Protein AF-A0A3E0KAM3-F1 (afdb_monomer)

Secondary structure (DSSP, 8-state):
---------------EEETTEEEEEGGG-TTSEEEEE-HHHHHHHHHH-

Sequence (49 aa):
MPWNDEAGFEILAAVDILGGRCVRLHQGDYGRPTDYGDPLERARAWAEE

Foldseek 3Di:
DCPPPPDDDDDDDDFDDDPQFGWDADVPDPVRIDTPGGSVVVVVVVVVD

Mean predicted aligned error: 5.78 Å

Nearest PDB structures (foldseek):
  4w9t-assembly1_A  TM=9.749E-01  e=2.903E-02  Streptomyces sp. Mg1
  4u28-assembly1_A  TM=9.690E-01  e=3.107E-02  Streptomyces sviceus ATCC 29083
  2vep-assembly1_A  TM=9.796E-01  e=3.561E-02  Streptomyces coelicolor
  4x9s-assembly1_A  TM=9.696E-01  e=4.367E-02  Streptomyces sp. Mg1
  3zs4-assembly1_A  TM=9.094E-01  e=2.533E-02  Mycobacterium tuberculosis H37Rv

Structure (mmCIF, N/CA/C/O backbone):
data_AF-A0A3E0KAM3-F1
#
_entry.id   AF-A0A3E0KAM3-F1
#
loop_
_atom_site.group_PDB
_atom_site.id
_atom_site.type_symbol
_atom_site.label_atom_id
_atom_site.label_alt_id
_atom_site.label_comp_id
_atom_site.label_asym_id
_atom_site.label_entity_id
_atom_site.label_seq_id
_atom_site.pdbx_PDB_ins_code
_atom_site.Cartn_x
_atom_site.Cartn_y
_atom_site.Cartn_z
_atom_site.occupancy
_atom_site.B_iso_or_equiv
_atom_site.auth_seq_id
_atom_site.auth_comp_id
_atom_site.auth_asym_id
_atom_site.auth_atom_id
_atom_site.pdbx_PDB_model_num
ATOM 1 N N . MET A 1 1 ? -4.465 -2.853 -27.212 1.00 50.22 1 MET A N 1
ATOM 2 C CA . MET A 1 1 ? -3.405 -2.445 -26.272 1.00 50.22 1 MET A CA 1
ATOM 3 C C . MET A 1 1 ? -2.248 -3.400 -26.482 1.00 50.22 1 MET A C 1
ATOM 5 O O . MET A 1 1 ? -2.432 -4.571 -26.169 1.00 50.22 1 MET A O 1
ATOM 9 N N . PRO A 1 2 ? -1.148 -2.980 -27.122 1.00 47.16 2 PRO A N 1
ATOM 10 C CA . PRO A 1 2 ? -0.008 -3.851 -27.327 1.00 47.16 2 PRO A CA 1
ATOM 11 C C . PRO A 1 2 ? 0.843 -3.766 -26.062 1.00 47.16 2 PRO A C 1
ATOM 13 O O . PRO A 1 2 ? 1.647 -2.851 -25.913 1.00 47.16 2 PRO A O 1
ATOM 16 N N . TRP A 1 3 ? 0.611 -4.666 -25.111 1.00 66.56 3 TRP A N 1
ATOM 17 C CA . TRP A 1 3 ? 1.651 -4.943 -24.128 1.00 66.56 3 TRP A CA 1
ATOM 18 C C . TRP A 1 3 ? 2.756 -5.638 -24.927 1.00 66.56 3 TRP A C 1
ATOM 20 O O . TRP A 1 3 ? 2.507 -6.651 -25.575 1.00 66.56 3 TRP A O 1
ATOM 30 N N . ASN A 1 4 ? 3.903 -4.978 -25.056 1.00 61.00 4 ASN A N 1
ATOM 31 C CA . ASN A 1 4 ? 4.998 -5.450 -25.890 1.00 61.00 4 ASN A CA 1
ATOM 32 C C . ASN A 1 4 ? 5.609 -6.683 -25.198 1.00 61.00 4 ASN A C 1
ATOM 34 O O . ASN A 1 4 ? 6.267 -6.537 -24.174 1.00 61.00 4 ASN A O 1
ATOM 38 N N . ASP A 1 5 ? 5.360 -7.880 -25.736 1.00 66.94 5 ASP A N 1
ATOM 39 C CA . ASP A 1 5 ? 5.779 -9.190 -25.199 1.00 66.94 5 ASP A CA 1
ATOM 40 C C . ASP A 1 5 ? 7.292 -9.482 -25.364 1.00 66.94 5 ASP A C 1
ATOM 42 O O . ASP A 1 5 ? 7.712 -10.622 -25.571 1.00 66.94 5 ASP A O 1
ATOM 46 N N . GLU A 1 6 ? 8.157 -8.475 -25.250 1.00 66.75 6 GLU A N 1
ATOM 47 C CA . GLU A 1 6 ? 9.585 -8.716 -25.020 1.00 66.75 6 GLU A CA 1
ATOM 48 C C . GLU A 1 6 ? 9.791 -8.836 -23.510 1.00 66.75 6 GLU A C 1
ATOM 50 O O . GLU A 1 6 ? 10.109 -7.862 -22.834 1.00 66.75 6 GLU A O 1
ATOM 55 N N . ALA A 1 7 ? 9.510 -10.029 -22.974 1.00 70.00 7 ALA A N 1
ATOM 56 C CA . ALA A 1 7 ? 9.466 -10.322 -21.542 1.00 70.00 7 ALA A CA 1
ATOM 57 C C . ALA A 1 7 ? 10.837 -10.153 -20.855 1.00 70.00 7 ALA A C 1
ATOM 59 O O . ALA A 1 7 ? 11.560 -11.114 -20.587 1.00 70.00 7 ALA A O 1
ATOM 60 N N . GLY A 1 8 ? 11.190 -8.902 -20.573 1.00 78.19 8 GLY A N 1
ATOM 61 C CA . GLY A 1 8 ? 12.169 -8.520 -19.569 1.00 78.19 8 GLY A CA 1
ATOM 62 C C . GLY A 1 8 ? 11.588 -8.642 -18.159 1.00 78.19 8 GLY A C 1
ATOM 63 O O . GLY A 1 8 ? 10.390 -8.842 -17.964 1.00 78.19 8 GLY A O 1
ATOM 64 N N . PHE A 1 9 ? 12.449 -8.535 -17.150 1.00 88.38 9 PHE A N 1
ATOM 65 C CA . PHE A 1 9 ? 12.005 -8.456 -15.761 1.00 88.38 9 PHE A CA 1
ATO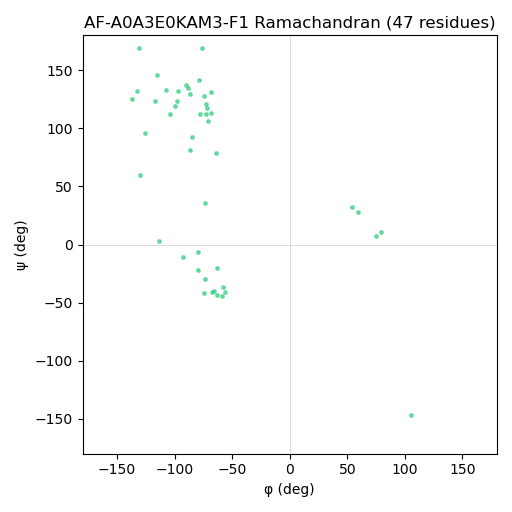M 66 C C . PHE A 1 9 ? 11.358 -7.087 -15.502 1.00 88.38 9 PHE A C 1
ATOM 68 O O . PHE A 1 9 ? 12.031 -6.063 -15.606 1.00 88.38 9 PHE A O 1
ATOM 75 N N . GLU A 1 10 ? 10.069 -7.079 -15.160 1.00 87.44 10 GLU A N 1
ATOM 76 C CA . GLU A 1 10 ? 9.298 -5.873 -14.845 1.00 87.44 10 GLU A CA 1
ATOM 77 C C . GLU A 1 10 ? 9.014 -5.792 -13.338 1.00 87.44 10 GLU A C 1
ATOM 79 O O . GLU A 1 10 ? 8.588 -6.768 -12.715 1.00 87.44 10 GLU A O 1
ATOM 84 N N . ILE A 1 11 ? 9.247 -4.618 -12.743 1.00 91.12 11 ILE A N 1
ATOM 85 C CA . ILE A 1 11 ? 8.916 -4.336 -11.343 1.00 91.12 11 ILE A CA 1
ATOM 86 C C . ILE A 1 11 ? 7.601 -3.564 -11.309 1.00 91.12 11 ILE A C 1
ATOM 88 O O . ILE A 1 11 ? 7.517 -2.448 -11.811 1.00 91.12 11 ILE A O 1
ATOM 92 N N . LEU A 1 12 ? 6.594 -4.139 -10.656 1.00 92.69 12 LEU A N 1
ATOM 93 C CA . LEU A 1 12 ? 5.316 -3.482 -10.404 1.00 92.69 12 LEU A CA 1
ATOM 94 C C . LEU A 1 12 ? 5.260 -3.031 -8.943 1.00 92.69 12 LEU A C 1
ATOM 96 O O . LEU A 1 12 ?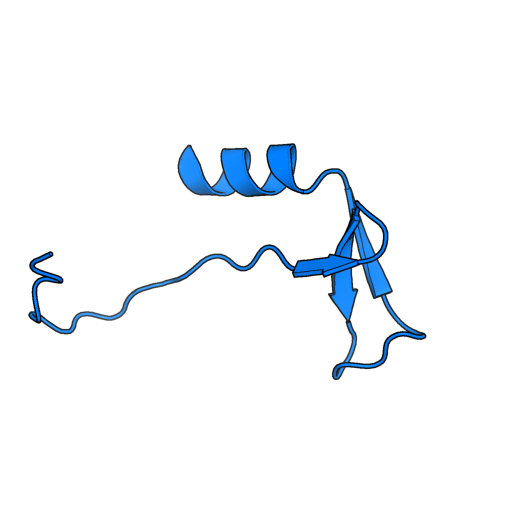 5.217 -3.857 -8.028 1.00 92.69 12 LEU A O 1
ATOM 100 N N . ALA A 1 13 ? 5.263 -1.718 -8.717 1.00 95.25 13 ALA A N 1
ATOM 101 C CA . ALA A 1 13 ? 5.130 -1.158 -7.378 1.00 95.25 13 ALA A CA 1
ATOM 102 C C . ALA A 1 13 ? 3.717 -1.401 -6.821 1.00 95.25 13 ALA A C 1
ATOM 104 O O . ALA A 1 13 ? 2.712 -1.138 -7.482 1.00 95.25 13 ALA A O 1
ATOM 105 N N . ALA A 1 14 ? 3.630 -1.897 -5.586 1.00 96.88 14 ALA A N 1
ATOM 106 C CA . ALA A 1 14 ? 2.356 -2.227 -4.956 1.00 96.88 14 ALA A CA 1
ATOM 107 C C . ALA A 1 14 ? 1.857 -1.095 -4.043 1.00 96.88 14 ALA A C 1
ATOM 109 O O . ALA A 1 14 ? 2.583 -0.610 -3.172 1.00 96.88 14 ALA A O 1
ATOM 110 N N . VAL A 1 15 ? 0.582 -0.736 -4.201 1.00 98.00 15 VAL A N 1
ATOM 111 C CA . VAL A 1 15 ? -0.157 0.191 -3.333 1.00 98.00 15 VAL A CA 1
ATOM 112 C C . VAL A 1 15 ? -1.429 -0.522 -2.870 1.00 98.00 15 VAL A C 1
ATOM 114 O O . VAL A 1 15 ? -2.425 -0.562 -3.590 1.00 98.00 15 VAL A O 1
ATOM 117 N N . ASP A 1 16 ? -1.392 -1.123 -1.680 1.00 98.25 16 ASP A N 1
ATOM 118 C CA . ASP A 1 16 ? -2.544 -1.840 -1.124 1.00 98.25 16 ASP A CA 1
ATOM 119 C C . ASP A 1 16 ? -3.391 -0.866 -0.295 1.00 98.25 16 ASP A C 1
ATOM 121 O O . ASP A 1 16 ? -2.848 -0.079 0.482 1.00 98.25 16 ASP A O 1
ATOM 125 N N . ILE A 1 17 ? -4.719 -0.927 -0.421 1.00 98.31 17 ILE A N 1
ATOM 126 C CA . ILE A 1 17 ? -5.630 0.030 0.220 1.00 98.31 17 ILE A CA 1
ATOM 127 C C . ILE A 1 17 ? -6.537 -0.688 1.220 1.00 98.31 17 ILE A C 1
ATOM 129 O O . ILE A 1 17 ? -7.291 -1.589 0.854 1.00 98.31 17 ILE A O 1
ATOM 133 N N . LEU A 1 18 ? -6.516 -0.235 2.475 1.00 98.44 18 LEU A N 1
ATOM 134 C CA . LEU A 1 18 ? -7.436 -0.674 3.525 1.00 98.44 18 LEU A CA 1
ATOM 135 C C . LEU A 1 18 ? -7.909 0.539 4.328 1.00 98.44 18 LEU A C 1
ATOM 137 O O . LEU A 1 18 ? -7.097 1.312 4.827 1.00 98.44 18 LEU A O 1
ATOM 141 N N . GLY A 1 19 ? -9.226 0.733 4.436 1.00 97.25 19 GLY A N 1
ATOM 142 C CA . GLY A 1 19 ? -9.797 1.843 5.212 1.00 97.25 19 GLY A CA 1
ATOM 143 C C . GLY A 1 19 ? -9.368 3.239 4.735 1.00 97.25 19 GLY A C 1
ATOM 144 O O . GLY A 1 19 ? -9.286 4.158 5.542 1.00 97.25 19 GLY A O 1
ATOM 145 N N . GLY A 1 20 ? -9.052 3.396 3.444 1.00 98.06 20 GLY A N 1
ATOM 146 C CA . GLY A 1 20 ? -8.561 4.658 2.876 1.00 98.06 20 GLY A CA 1
ATOM 147 C C . GLY A 1 20 ? -7.076 4.945 3.133 1.00 98.06 20 GLY A C 1
ATOM 148 O O . GLY A 1 20 ? -6.625 6.053 2.865 1.00 98.06 20 GLY A O 1
ATOM 149 N N . ARG A 1 21 ? -6.312 3.973 3.642 1.00 98.56 21 ARG A N 1
ATOM 150 C CA . ARG A 1 21 ? -4.876 4.093 3.928 1.00 98.56 21 ARG A 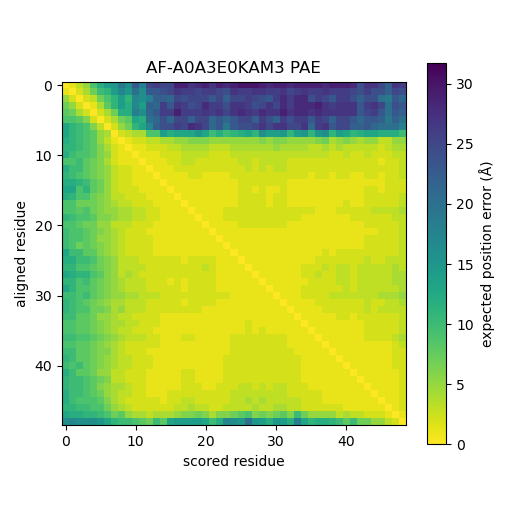CA 1
ATOM 151 C C . ARG A 1 21 ? -4.073 3.150 3.044 1.00 98.56 21 ARG A C 1
ATOM 153 O O . ARG A 1 21 ? -4.536 2.048 2.745 1.00 98.56 21 ARG A O 1
ATOM 160 N N . CYS A 1 22 ? -2.877 3.575 2.647 1.00 98.69 22 CYS A N 1
ATOM 161 C CA . CYS A 1 22 ? -1.899 2.699 2.018 1.00 98.69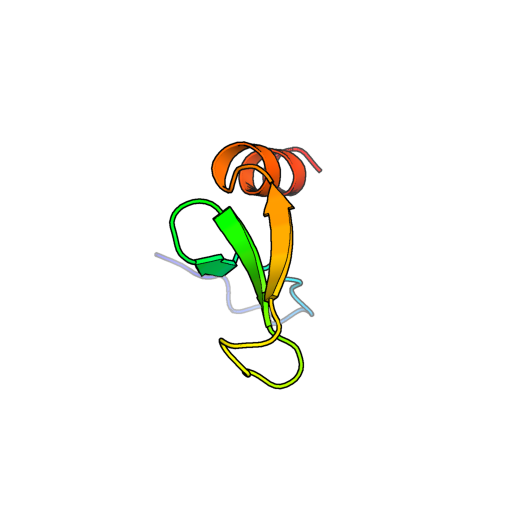 22 CYS A CA 1
ATOM 162 C C . CYS A 1 22 ? -1.327 1.783 3.095 1.00 98.69 22 CYS A C 1
ATOM 164 O O . CYS A 1 22 ? -0.753 2.271 4.066 1.00 98.69 22 CYS A O 1
ATOM 166 N N . VAL A 1 23 ? -1.456 0.469 2.940 1.00 98.69 23 VAL A N 1
ATOM 167 C CA . VAL A 1 23 ? -1.020 -0.487 3.963 1.00 98.69 23 VAL A CA 1
ATOM 168 C C . VAL A 1 23 ? -0.165 -1.613 3.391 1.00 98.69 23 VAL A C 1
ATOM 170 O O . VAL A 1 23 ? -0.075 -1.814 2.183 1.00 98.69 23 VAL A O 1
ATOM 173 N N . ARG A 1 24 ? 0.450 -2.388 4.283 1.00 98.62 24 ARG A N 1
ATOM 174 C CA . ARG A 1 24 ? 0.904 -3.754 4.001 1.00 98.62 24 ARG A CA 1
ATOM 175 C C . ARG A 1 24 ? 0.454 -4.653 5.140 1.00 98.62 24 ARG A C 1
ATOM 177 O O . ARG A 1 24 ? 0.653 -4.311 6.303 1.00 98.62 24 ARG A O 1
ATOM 184 N N . LEU A 1 25 ? -0.144 -5.794 4.816 1.00 98.62 25 LEU A N 1
ATOM 185 C CA . LEU A 1 25 ? -0.529 -6.785 5.820 1.00 98.62 25 LEU A CA 1
ATOM 186 C C . LEU A 1 25 ? 0.624 -7.755 6.074 1.00 98.62 25 LEU A C 1
ATOM 188 O O . LEU A 1 25 ? 1.221 -8.281 5.131 1.00 98.62 25 LEU A O 1
ATOM 192 N N . HIS A 1 26 ? 0.910 -8.049 7.340 1.00 98.25 26 HIS A N 1
ATOM 193 C CA . HIS A 1 26 ? 1.851 -9.113 7.675 1.00 98.25 26 HIS A CA 1
ATOM 194 C C . HIS A 1 26 ? 1.212 -10.481 7.393 1.00 98.25 26 HIS A C 1
ATOM 196 O O . HIS A 1 26 ? 0.266 -10.872 8.073 1.00 98.25 26 HIS A O 1
ATOM 202 N N . GLN A 1 27 ? 1.729 -11.215 6.402 1.00 97.75 27 GLN A N 1
ATOM 203 C CA . GLN A 1 27 ? 1.196 -12.523 5.976 1.00 97.75 27 GLN A CA 1
ATOM 204 C C . GLN A 1 27 ? -0.311 -12.503 5.635 1.00 97.75 27 GLN A C 1
ATOM 206 O O . GLN A 1 27 ? -1.010 -13.490 5.843 1.00 97.75 27 GLN A O 1
ATOM 211 N N . GLY A 1 28 ? -0.823 -11.378 5.121 1.00 97.62 28 GLY A N 1
ATOM 212 C CA . GLY A 1 28 ? -2.240 -11.238 4.755 1.00 97.62 28 GLY A CA 1
ATOM 213 C C . GLY A 1 28 ? -3.206 -11.075 5.937 1.00 97.62 28 GLY A C 1
ATOM 214 O O . GLY A 1 28 ? -4.417 -11.080 5.734 1.00 97.62 28 GLY A O 1
ATOM 215 N N . ASP A 1 29 ? -2.698 -10.917 7.162 1.00 98.25 29 ASP A N 1
ATOM 216 C CA . ASP A 1 29 ? -3.517 -10.731 8.360 1.00 98.25 29 ASP A CA 1
ATOM 217 C C . ASP A 1 29 ? -4.052 -9.292 8.460 1.00 98.25 29 ASP A C 1
ATOM 219 O O . ASP A 1 29 ? -3.302 -8.342 8.706 1.00 98.25 29 ASP A O 1
ATOM 223 N N . TYR A 1 30 ? -5.370 -9.134 8.312 1.00 97.56 30 TYR A N 1
ATOM 224 C CA . TYR A 1 30 ? -6.073 -7.851 8.438 1.00 97.56 30 TYR A CA 1
ATOM 225 C C . TYR A 1 30 ? -5.975 -7.232 9.842 1.00 97.56 30 TYR A C 1
ATOM 227 O O . TYR A 1 30 ? -6.155 -6.024 9.982 1.00 97.56 30 TYR A O 1
ATOM 235 N N . GLY A 1 31 ? -5.670 -8.024 10.876 1.00 98.00 31 GLY A N 1
ATOM 236 C CA . GLY A 1 31 ? -5.407 -7.546 12.234 1.00 98.00 31 GLY A CA 1
ATOM 237 C C . GLY A 1 31 ? -3.992 -6.994 12.434 1.00 98.00 31 GLY A C 1
ATOM 238 O O . GLY A 1 31 ? -3.698 -6.452 13.499 1.00 98.00 31 GLY A O 1
ATOM 239 N N . ARG A 1 32 ? -3.105 -7.117 11.434 1.00 98.19 32 ARG A N 1
ATOM 240 C CA . ARG A 1 32 ? -1.699 -6.687 11.508 1.00 98.19 32 ARG A CA 1
ATOM 241 C C . ARG A 1 32 ? -1.276 -5.811 10.313 1.00 98.19 32 ARG A C 1
ATOM 243 O O . ARG A 1 32 ? -0.341 -6.182 9.593 1.00 98.19 32 ARG A O 1
ATOM 250 N N . PRO A 1 33 ? -1.927 -4.653 10.087 1.00 98.31 33 PRO A N 1
ATOM 251 C CA . PRO A 1 33 ? -1.508 -3.710 9.059 1.00 98.31 33 PRO A CA 1
ATOM 252 C C . PRO A 1 33 ? -0.313 -2.863 9.517 1.00 98.31 33 PRO A C 1
ATOM 254 O O . PRO A 1 33 ? -0.253 -2.394 10.653 1.00 98.31 33 PRO A O 1
ATOM 257 N N . THR A 1 34 ? 0.611 -2.598 8.601 1.00 98.62 34 THR A N 1
ATOM 258 C CA . THR A 1 34 ? 1.513 -1.444 8.677 1.00 98.62 34 THR A CA 1
ATOM 259 C C . THR A 1 34 ? 0.937 -0.331 7.806 1.00 98.62 34 THR A C 1
ATOM 261 O O . THR A 1 34 ? 0.692 -0.566 6.625 1.00 98.62 34 THR A O 1
ATOM 264 N N . ASP A 1 35 ? 0.693 0.848 8.385 1.00 98.31 35 ASP A N 1
ATOM 265 C CA . ASP A 1 35 ? 0.190 2.040 7.682 1.00 98.31 35 ASP A CA 1
ATOM 266 C C . ASP A 1 35 ? 1.357 2.844 7.081 1.00 98.31 35 ASP A C 1
ATOM 268 O O . ASP A 1 35 ? 2.325 3.159 7.773 1.00 98.31 35 ASP A O 1
ATOM 272 N N . TYR A 1 36 ? 1.250 3.170 5.793 1.00 98.00 36 TYR A N 1
ATOM 273 C CA 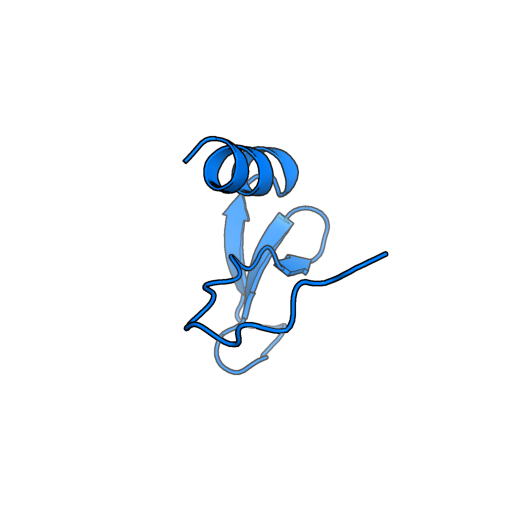. TYR A 1 36 ? 2.216 3.942 5.007 1.00 98.00 36 TYR A CA 1
ATOM 274 C C . TYR A 1 36 ? 1.686 5.313 4.558 1.00 98.00 36 TYR A C 1
ATOM 276 O O . TYR A 1 36 ? 2.398 6.027 3.850 1.00 98.00 36 TYR A O 1
ATOM 284 N N . GLY A 1 37 ? 0.473 5.702 4.958 1.00 98.25 37 GLY A N 1
ATOM 285 C CA . GLY A 1 37 ? -0.089 7.026 4.698 1.00 98.25 37 GLY A CA 1
ATOM 286 C C . GLY A 1 37 ? -1.155 7.059 3.606 1.00 98.25 37 GLY A C 1
ATOM 287 O O . GLY A 1 37 ? -1.961 6.138 3.462 1.00 98.25 37 GLY A O 1
ATOM 288 N N . ASP A 1 38 ? -1.196 8.170 2.873 1.00 98.50 38 ASP A N 1
ATOM 289 C CA . ASP A 1 38 ? -2.181 8.407 1.822 1.00 98.50 38 ASP A CA 1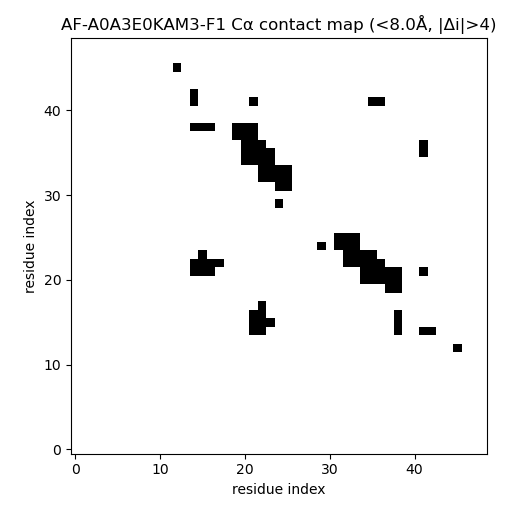
ATOM 290 C C . ASP A 1 38 ? -1.873 7.578 0.554 1.00 98.50 38 ASP A C 1
AT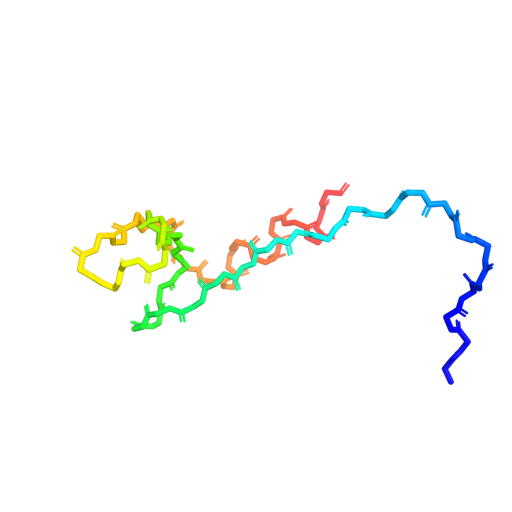OM 292 O O . ASP A 1 38 ? -0.755 7.638 0.035 1.00 98.50 38 ASP A O 1
ATOM 296 N N . PRO A 1 39 ? -2.836 6.801 0.019 1.00 98.56 39 PRO A N 1
ATOM 297 C CA . PRO A 1 39 ? -2.620 5.993 -1.181 1.00 98.56 39 PRO A CA 1
ATOM 298 C C . PRO A 1 39 ? -2.195 6.785 -2.418 1.00 98.56 39 PRO A C 1
ATOM 300 O O . PRO A 1 39 ? -1.389 6.294 -3.208 1.00 98.56 39 PRO A O 1
ATOM 303 N N . LEU A 1 40 ? -2.732 7.992 -2.606 1.00 97.94 40 LEU A N 1
ATOM 304 C CA . LEU A 1 40 ? -2.469 8.795 -3.793 1.00 97.94 40 LEU A CA 1
ATOM 305 C C . LEU A 1 40 ? -1.063 9.394 -3.746 1.00 97.94 40 LEU A C 1
ATOM 307 O O . LEU A 1 40 ? -0.364 9.368 -4.757 1.00 97.94 40 LEU A O 1
ATOM 311 N N . GLU A 1 41 ? -0.624 9.878 -2.585 1.00 98.12 41 GLU A N 1
ATOM 312 C CA . GLU A 1 41 ? 0.762 10.314 -2.379 1.00 98.12 41 GLU A CA 1
ATOM 313 C C . GLU A 1 41 ? 1.750 9.170 -2.638 1.00 98.12 41 GLU A C 1
ATOM 315 O O . GLU A 1 41 ? 2.737 9.357 -3.350 1.00 98.12 41 GLU A O 1
ATOM 320 N N . ARG A 1 42 ? 1.461 7.958 -2.138 1.00 97.31 42 ARG A N 1
ATOM 321 C CA . ARG A 1 42 ? 2.316 6.782 -2.372 1.00 97.31 42 ARG A CA 1
ATOM 322 C C . ARG A 1 42 ? 2.360 6.356 -3.838 1.00 97.31 42 ARG A C 1
ATOM 324 O O . ARG A 1 42 ? 3.431 5.996 -4.313 1.00 97.31 42 ARG A O 1
ATOM 331 N N . ALA A 1 43 ? 1.231 6.396 -4.544 1.00 97.44 43 ALA A N 1
ATOM 332 C CA . ALA A 1 43 ? 1.177 6.064 -5.965 1.00 97.44 43 ALA A CA 1
ATOM 333 C C . ALA A 1 43 ? 1.928 7.091 -6.826 1.00 97.44 43 ALA A C 1
ATOM 335 O O . ALA A 1 43 ? 2.653 6.703 -7.737 1.00 97.44 43 ALA A O 1
ATOM 336 N N . ARG A 1 44 ? 1.795 8.390 -6.519 1.00 97.69 44 ARG A N 1
ATOM 337 C CA . ARG A 1 44 ? 2.534 9.457 -7.213 1.00 97.69 44 ARG A CA 1
ATOM 338 C C . ARG A 1 44 ? 4.037 9.330 -7.020 1.00 97.69 44 ARG A C 1
ATOM 340 O O . ARG A 1 44 ? 4.757 9.414 -8.003 1.00 97.69 44 ARG A O 1
ATOM 347 N N . ALA A 1 45 ? 4.487 9.043 -5.797 1.00 96.12 45 ALA A N 1
ATOM 348 C CA . ALA A 1 45 ? 5.906 8.836 -5.520 1.00 96.12 45 ALA A CA 1
ATOM 349 C C . ALA A 1 45 ? 6.517 7.734 -6.405 1.00 96.12 45 ALA A C 1
ATOM 351 O O . ALA A 1 45 ? 7.603 7.924 -6.929 1.00 96.12 45 ALA A O 1
ATOM 352 N N . TRP A 1 46 ? 5.802 6.624 -6.629 1.00 95.12 46 TRP 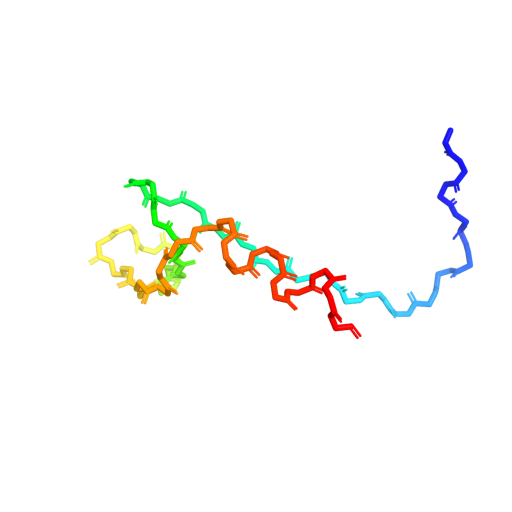A N 1
ATOM 353 C CA . TRP A 1 46 ? 6.261 5.562 -7.534 1.00 95.12 46 TRP A CA 1
ATOM 354 C C . TRP A 1 46 ? 6.173 5.918 -9.020 1.00 95.12 46 TRP A C 1
ATOM 356 O O . TRP A 1 46 ? 6.930 5.377 -9.813 1.00 95.12 46 TRP A O 1
ATOM 366 N N . ALA A 1 47 ? 5.222 6.764 -9.415 1.00 94.44 47 ALA A N 1
ATOM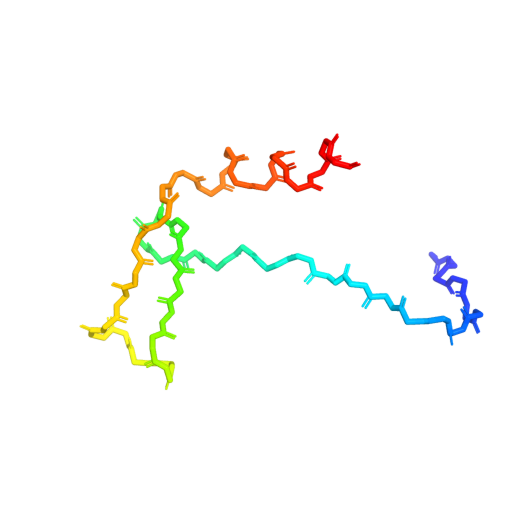 367 C CA . ALA A 1 47 ? 5.046 7.159 -10.812 1.00 94.44 47 ALA A CA 1
ATOM 368 C C . ALA A 1 47 ? 6.032 8.252 -11.261 1.00 94.44 47 ALA A C 1
ATOM 370 O O . ALA A 1 47 ? 6.220 8.440 -12.461 1.00 94.44 47 ALA A O 1
ATOM 371 N N . GLU A 1 48 ? 6.584 9.009 -10.312 1.00 92.81 48 GLU A N 1
ATOM 372 C CA . GLU A 1 48 ? 7.545 10.092 -10.549 1.00 92.81 48 GLU A CA 1
ATOM 373 C C . GLU A 1 48 ? 9.016 9.637 -10.458 1.00 92.81 48 GLU A C 1
ATOM 375 O O . GLU A 1 48 ? 9.897 10.410 -10.839 1.00 92.81 48 GLU A O 1
ATOM 380 N N . GLU A 1 49 ? 9.280 8.416 -9.974 1.00 72.38 49 GLU A N 1
ATOM 381 C CA . GLU A 1 49 ? 10.599 7.753 -10.034 1.00 72.38 49 GLU A CA 1
ATOM 382 C C . GLU A 1 49 ? 10.935 7.250 -11.448 1.00 72.38 49 GLU A C 1
ATOM 384 O O . GLU A 1 49 ? 12.110 7.427 -11.853 1.00 72.38 49 GLU A O 1
#

Solvent-accessible surface area (backbone atoms only — not comparable to full-atom values): 3362 Å² total; per-residue (Å²): 132,85,77,76,84,73,84,66,96,78,88,80,86,83,81,43,80,55,97,82,28,16,40,48,50,58,92,75,34,85,92,44,64,44,81,75,48,54,47,66,62,56,52,46,58,65,74,74,109

pLDDT: mean 90.89, std 13.45, range [47.16, 98.69]

Radius of gyration: 14.11 Å; Cα contacts (8 Å, |Δi|>4): 45; chains: 1; bounding box: 22×23×40 Å